Protein AF-A0A4U0GM70-F1 (afdb_monomer_lite)

Radius of gyration: 11.39 Å; chains: 1; bounding box: 24×31×28 Å

Structure (mmCIF, N/CA/C/O backbone):
data_AF-A0A4U0GM70-F1
#
_entry.id   AF-A0A4U0GM70-F1
#
loop_
_atom_site.group_PDB
_atom_site.id
_atom_site.type_symbol
_atom_site.label_atom_id
_atom_site.label_alt_id
_atom_site.label_comp_id
_atom_site.label_asym_id
_atom_site.label_entity_id
_atom_site.label_seq_id
_atom_site.pdbx_PDB_ins_code
_atom_site.Cartn_x
_atom_site.Cartn_y
_atom_site.Cartn_z
_atom_site.occupancy
_atom_site.B_iso_or_equiv
_atom_site.auth_seq_id
_atom_site.auth_comp_id
_atom_site.auth_asym_id
_atom_site.auth_atom_id
_atom_site.pdbx_PDB_model_num
ATOM 1 N N . MET A 1 1 ? 1.339 11.621 -1.168 1.00 90.56 1 MET A N 1
ATOM 2 C CA . MET A 1 1 ? 1.117 10.598 -2.209 1.00 90.56 1 MET A CA 1
ATOM 3 C C . MET A 1 1 ? -0.095 9.773 -1.907 1.00 90.56 1 MET A C 1
ATOM 5 O O . MET A 1 1 ? -0.316 9.487 -0.739 1.00 90.56 1 MET A O 1
ATOM 9 N N . ASN A 1 2 ? -0.816 9.370 -2.954 1.00 94.25 2 ASN A N 1
ATOM 10 C CA . ASN A 1 2 ? -2.002 8.533 -2.843 1.00 94.25 2 ASN A CA 1
ATOM 11 C C . ASN A 1 2 ? -1.914 7.331 -3.791 1.00 94.25 2 ASN A C 1
ATOM 13 O O . ASN A 1 2 ? -1.217 7.356 -4.811 1.00 94.25 2 ASN A O 1
ATOM 17 N N . GLY A 1 3 ? -2.651 6.282 -3.451 1.00 96.12 3 GLY A N 1
ATOM 18 C CA . GLY A 1 3 ? -2.816 5.110 -4.290 1.00 96.12 3 GLY A CA 1
ATOM 19 C C . GLY A 1 3 ? -3.969 4.235 -3.825 1.00 96.12 3 GLY A C 1
ATOM 20 O O . GLY A 1 3 ? -4.585 4.488 -2.789 1.00 96.12 3 GLY A O 1
ATOM 21 N N . ARG A 1 4 ? -4.253 3.191 -4.599 1.00 97.50 4 ARG A N 1
ATOM 22 C CA . ARG A 1 4 ? -5.299 2.212 -4.309 1.00 97.50 4 ARG A CA 1
ATOM 23 C C . ARG A 1 4 ? -4.683 0.844 -4.066 1.00 97.50 4 ARG A C 1
ATOM 25 O O . ARG A 1 4 ? -3.829 0.405 -4.835 1.00 97.50 4 ARG A O 1
ATOM 32 N N . VAL A 1 5 ? -5.124 0.144 -3.028 1.00 97.00 5 VAL A N 1
ATOM 33 C CA . VAL A 1 5 ? -4.699 -1.237 -2.778 1.00 97.00 5 VAL A CA 1
ATOM 34 C C . VAL A 1 5 ? -5.178 -2.111 -3.933 1.00 97.00 5 VAL A C 1
ATOM 36 O O . VAL A 1 5 ? -6.374 -2.299 -4.136 1.00 97.00 5 VAL A O 1
ATOM 39 N N . TYR A 1 6 ? -4.236 -2.631 -4.710 1.00 96.31 6 TYR A N 1
ATOM 40 C CA . TYR A 1 6 ? -4.517 -3.419 -5.904 1.00 96.31 6 TYR A CA 1
ATOM 41 C C . TYR A 1 6 ? -4.569 -4.914 -5.601 1.00 96.31 6 TYR A C 1
ATOM 43 O O . TYR A 1 6 ? -5.390 -5.637 -6.160 1.00 96.31 6 TYR A O 1
ATOM 51 N N . ALA A 1 7 ? -3.678 -5.384 -4.728 1.00 94.94 7 ALA A N 1
ATOM 52 C CA . ALA A 1 7 ? -3.593 -6.789 -4.367 1.00 94.94 7 ALA A CA 1
ATOM 53 C C . ALA A 1 7 ? -3.007 -6.972 -2.968 1.00 94.94 7 ALA A C 1
ATOM 55 O O . ALA A 1 7 ? -2.201 -6.161 -2.508 1.00 94.94 7 ALA A O 1
ATOM 56 N N . ILE A 1 8 ? -3.401 -8.072 -2.326 1.00 94.00 8 ILE A N 1
ATOM 57 C CA . ILE A 1 8 ? -2.980 -8.454 -0.980 1.00 94.00 8 ILE A CA 1
ATOM 58 C C . ILE A 1 8 ? -2.546 -9.920 -1.008 1.00 94.00 8 ILE A C 1
ATOM 60 O O . ILE A 1 8 ? -3.333 -10.799 -1.356 1.00 94.00 8 ILE A O 1
ATOM 64 N N . LEU A 1 9 ? -1.313 -10.185 -0.589 1.00 92.75 9 LEU A N 1
ATOM 65 C CA . LEU A 1 9 ? -0.788 -11.514 -0.303 1.00 92.75 9 LEU A CA 1
ATOM 66 C C . LEU A 1 9 ? -0.739 -11.696 1.220 1.00 92.75 9 LEU A C 1
ATOM 68 O O . LEU A 1 9 ? 0.259 -11.383 1.872 1.00 92.75 9 LEU A O 1
ATOM 72 N N . ARG A 1 10 ? -1.852 -12.171 1.797 1.00 88.94 10 ARG A N 1
ATOM 73 C CA . ARG A 1 10 ? -2.054 -12.223 3.259 1.00 88.94 10 ARG A CA 1
ATOM 74 C C . ARG A 1 10 ? -1.046 -13.117 3.985 1.00 88.94 10 ARG A C 1
ATOM 76 O O . ARG A 1 10 ? -0.634 -12.770 5.082 1.00 88.94 10 ARG A O 1
ATOM 83 N N . GLU A 1 11 ? -0.615 -14.216 3.367 1.00 87.75 11 GLU A N 1
ATOM 84 C CA . GLU A 1 11 ? 0.362 -15.153 3.953 1.00 87.75 11 GLU A CA 1
ATOM 85 C C . GLU A 1 11 ? 1.729 -14.505 4.225 1.00 87.75 11 GLU A C 1
ATOM 87 O O . GLU A 1 11 ? 2.445 -14.924 5.129 1.00 87.75 1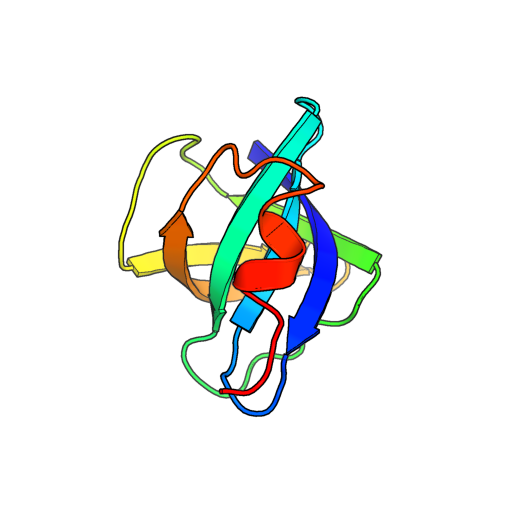1 GLU A O 1
ATOM 92 N N . HIS A 1 12 ? 2.061 -13.451 3.475 1.00 84.56 12 HIS A N 1
ATOM 93 C CA . HIS A 1 12 ? 3.324 -12.719 3.577 1.00 84.56 12 HIS A CA 1
ATOM 94 C C . HIS A 1 12 ? 3.137 -11.278 4.066 1.00 84.56 12 HIS A C 1
ATOM 96 O O . HIS A 1 12 ? 4.069 -10.481 3.982 1.00 84.56 12 HIS A O 1
ATOM 102 N N . SER A 1 13 ? 1.931 -10.922 4.528 1.00 92.62 13 SER A N 1
ATOM 103 C CA . SER A 1 13 ? 1.570 -9.554 4.918 1.00 92.62 13 SER A CA 1
ATOM 104 C C . SER A 1 13 ? 1.911 -8.505 3.852 1.00 92.62 13 SER A C 1
ATOM 106 O O . SER A 1 13 ? 2.184 -7.360 4.185 1.00 92.62 13 SER A O 1
ATOM 108 N N . LEU A 1 14 ? 1.918 -8.863 2.568 1.00 94.44 14 LEU A N 1
ATOM 109 C CA . LEU A 1 14 ? 2.447 -8.011 1.504 1.00 94.44 14 LEU A CA 1
ATOM 110 C C . LEU A 1 14 ? 1.307 -7.440 0.663 1.00 94.44 14 LEU A C 1
ATOM 112 O O . LEU A 1 14 ? 0.399 -8.169 0.265 1.00 94.44 14 LEU A O 1
ATOM 116 N N . ILE A 1 15 ? 1.343 -6.140 0.384 1.00 95.69 15 ILE A N 1
ATOM 117 C CA . ILE A 1 15 ? 0.340 -5.467 -0.442 1.00 95.69 15 ILE A CA 1
ATOM 118 C C . ILE A 1 15 ? 1.005 -4.693 -1.576 1.00 95.69 15 ILE A C 1
ATOM 120 O O . ILE A 1 15 ? 2.083 -4.113 -1.424 1.00 95.69 15 ILE A O 1
ATOM 124 N N . ALA A 1 16 ? 0.330 -4.679 -2.720 1.00 96.81 16 ALA A N 1
ATOM 125 C CA . ALA A 1 16 ? 0.674 -3.831 -3.848 1.00 96.81 16 ALA A CA 1
ATOM 126 C C . ALA A 1 16 ? -0.322 -2.674 -3.916 1.00 96.81 16 ALA A C 1
ATOM 128 O O . ALA A 1 16 ? -1.531 -2.895 -3.999 1.00 96.81 16 ALA A O 1
ATOM 129 N N . ILE A 1 17 ? 0.191 -1.449 -3.899 1.00 96.81 17 ILE A N 1
ATOM 130 C CA . ILE A 1 17 ? -0.594 -0.218 -3.986 1.00 96.81 17 ILE A CA 1
ATOM 131 C C . ILE A 1 17 ? -0.352 0.382 -5.367 1.00 96.81 17 ILE A C 1
ATOM 133 O O . ILE A 1 17 ? 0.776 0.758 -5.676 1.00 96.81 17 ILE A O 1
ATOM 137 N N . GLU A 1 18 ? -1.388 0.462 -6.198 1.00 96.62 18 GLU A N 1
ATOM 138 C CA . GLU A 1 18 ? -1.337 1.163 -7.482 1.00 96.62 18 GLU A CA 1
ATOM 139 C C . GLU A 1 18 ? -1.321 2.674 -7.240 1.00 96.62 18 GLU A C 1
ATOM 141 O O . GLU A 1 18 ? -2.203 3.209 -6.567 1.00 96.62 18 GLU A O 1
ATOM 146 N N . THR A 1 19 ? -0.313 3.363 -7.768 1.00 94.19 19 THR A N 1
ATOM 147 C CA . THR A 1 19 ? -0.149 4.813 -7.628 1.00 94.19 19 THR A CA 1
ATOM 148 C C . THR A 1 19 ? -0.779 5.549 -8.810 1.00 94.19 19 THR A C 1
ATOM 150 O O . THR A 1 19 ? -0.860 5.023 -9.922 1.00 94.19 19 THR A O 1
ATOM 153 N N . GLU A 1 20 ? -1.184 6.803 -8.598 1.00 88.06 20 GLU A N 1
ATOM 154 C CA . GLU A 1 20 ? -1.748 7.650 -9.665 1.00 88.06 20 GLU A CA 1
ATOM 155 C C . GLU A 1 20 ? -0.753 7.924 -10.811 1.00 88.06 20 GLU A C 1
ATOM 157 O O . GLU A 1 20 ? -1.158 8.169 -11.943 1.00 88.06 20 GLU A O 1
ATOM 162 N N . LEU A 1 21 ? 0.554 7.821 -10.544 1.00 81.25 21 LEU A N 1
ATOM 163 C CA . LEU A 1 21 ? 1.640 8.087 -11.497 1.00 81.25 21 LEU A CA 1
ATOM 164 C C . LEU A 1 21 ? 2.011 6.877 -12.376 1.00 81.25 21 LEU A C 1
ATOM 166 O O . LEU A 1 21 ? 3.112 6.822 -12.916 1.00 81.25 21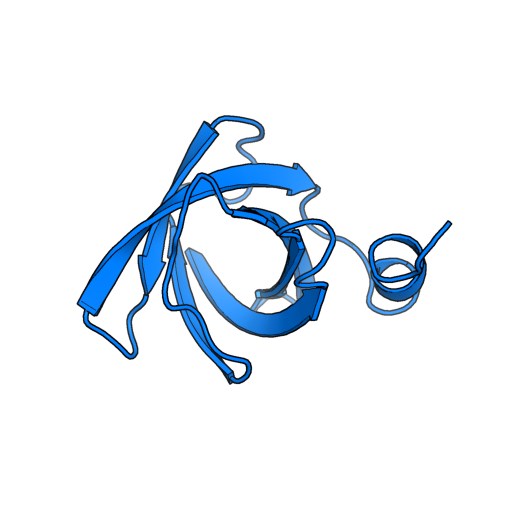 LEU A O 1
ATOM 170 N N . HIS A 1 22 ? 1.107 5.906 -12.529 1.00 76.50 22 HIS A N 1
ATOM 171 C CA . HIS A 1 22 ? 1.318 4.681 -13.308 1.00 76.50 22 HIS A CA 1
ATOM 172 C C . HIS A 1 22 ? 2.488 3.819 -12.798 1.00 76.50 22 HIS A C 1
ATOM 174 O O . HIS A 1 22 ? 3.502 3.623 -13.466 1.00 76.50 22 HIS A O 1
ATOM 180 N N . GLY A 1 23 ? 2.315 3.233 -11.615 1.00 92.19 23 GLY A N 1
ATOM 181 C CA . GLY A 1 23 ? 3.234 2.253 -11.044 1.00 92.19 23 GLY A CA 1
ATOM 182 C C . GLY A 1 23 ? 2.674 1.645 -9.766 1.00 92.19 23 GLY A C 1
ATOM 183 O O . GLY A 1 23 ? 1.526 1.891 -9.402 1.00 92.19 23 GLY A O 1
ATOM 184 N N . PHE A 1 24 ? 3.488 0.844 -9.084 1.00 95.44 24 PHE A N 1
ATOM 185 C CA . PHE A 1 24 ? 3.108 0.240 -7.815 1.00 95.44 24 PHE A CA 1
ATOM 186 C C . PHE A 1 24 ? 4.144 0.502 -6.732 1.00 95.44 24 PHE A C 1
ATOM 188 O O . PHE A 1 24 ? 5.352 0.446 -6.974 1.00 95.44 24 PHE A O 1
ATOM 195 N N . THR A 1 25 ? 3.649 0.733 -5.523 1.00 95.94 25 THR A N 1
ATOM 196 C CA . THR A 1 25 ? 4.439 0.657 -4.299 1.00 95.94 25 THR A CA 1
ATOM 197 C C . THR A 1 25 ? 4.163 -0.686 -3.637 1.00 95.94 25 THR A C 1
ATOM 199 O O . THR A 1 25 ? 3.006 -1.070 -3.454 1.00 95.94 25 THR A O 1
ATOM 202 N N . ILE A 1 26 ? 5.226 -1.408 -3.293 1.00 95.81 26 ILE A N 1
ATOM 203 C CA . ILE A 1 26 ? 5.150 -2.689 -2.594 1.00 95.81 26 ILE A CA 1
ATOM 204 C C . ILE A 1 26 ? 5.509 -2.467 -1.135 1.00 95.81 26 ILE A C 1
ATOM 206 O O . ILE A 1 26 ? 6.608 -1.990 -0.829 1.00 95.81 26 ILE A O 1
ATOM 210 N N . VAL A 1 27 ? 4.600 -2.840 -0.238 1.00 96.12 27 VAL A N 1
ATOM 211 C CA . VAL A 1 27 ? 4.814 -2.707 1.202 1.00 96.12 27 VAL A CA 1
ATOM 212 C C . VAL A 1 27 ? 4.407 -3.974 1.937 1.00 96.12 27 VAL A C 1
ATOM 214 O O . VAL A 1 27 ? 3.534 -4.717 1.498 1.00 96.12 27 VAL A O 1
ATOM 217 N N . GLU A 1 28 ? 5.043 -4.203 3.073 1.00 95.56 28 GLU A N 1
ATOM 218 C CA . GLU A 1 28 ? 4.664 -5.233 4.033 1.00 95.56 28 GLU A CA 1
ATOM 219 C C . GLU A 1 28 ? 3.953 -4.578 5.222 1.00 95.56 28 GLU A C 1
ATOM 221 O O . GLU A 1 28 ? 4.426 -3.576 5.756 1.00 95.56 28 GLU A O 1
ATOM 226 N N . LEU A 1 29 ? 2.808 -5.118 5.623 1.00 95.06 29 LEU A N 1
ATOM 227 C CA . LEU A 1 29 ? 2.028 -4.675 6.770 1.00 95.06 29 LEU A CA 1
ATOM 228 C C . LEU A 1 29 ? 2.727 -5.089 8.065 1.00 95.06 29 LEU A C 1
ATOM 230 O O . LEU A 1 29 ? 3.075 -6.255 8.256 1.00 95.06 29 LEU A O 1
ATOM 234 N N . LEU A 1 30 ? 2.890 -4.135 8.980 1.00 93.69 30 LEU A N 1
ATOM 235 C CA . LEU A 1 30 ? 3.453 -4.394 10.298 1.00 93.69 30 LEU A CA 1
ATOM 236 C C . LEU A 1 30 ? 2.315 -4.565 11.312 1.00 93.69 30 LEU A C 1
ATOM 238 O O . LEU A 1 30 ? 1.682 -3.600 11.736 1.00 93.69 30 LEU A O 1
ATOM 242 N N . GLY A 1 31 ? 2.067 -5.815 11.709 1.00 86.75 31 GLY A N 1
ATOM 243 C CA . GLY A 1 31 ? 1.018 -6.181 12.664 1.00 86.75 31 GLY A CA 1
ATOM 244 C C . GLY A 1 31 ? -0.335 -6.495 12.018 1.00 86.75 31 GLY A C 1
ATOM 245 O O . GLY A 1 31 ? -0.454 -6.641 10.804 1.00 86.75 31 GLY A O 1
ATOM 246 N N . ALA A 1 32 ? -1.367 -6.643 12.852 1.00 80.19 32 ALA A N 1
ATOM 247 C CA . ALA A 1 32 ? -2.728 -6.900 12.391 1.00 80.19 32 ALA A CA 1
ATOM 248 C C . ALA A 1 32 ? -3.368 -5.587 11.920 1.00 80.19 32 ALA A C 1
ATOM 250 O O . ALA A 1 32 ? -3.817 -4.780 12.737 1.00 80.19 32 ALA A O 1
ATOM 251 N N . VAL A 1 33 ? -3.385 -5.372 10.605 1.00 84.12 33 VAL A N 1
ATOM 252 C CA . VAL A 1 33 ? -3.969 -4.182 9.982 1.00 84.12 33 VAL A CA 1
ATOM 253 C C . VAL A 1 33 ? -5.166 -4.579 9.127 1.00 84.12 33 VAL A C 1
ATOM 255 O O . VAL A 1 33 ? -5.101 -5.527 8.348 1.00 84.12 33 VAL A O 1
ATOM 258 N N . ASP A 1 34 ? -6.250 -3.827 9.280 1.00 86.69 34 ASP A N 1
ATOM 259 C CA . ASP A 1 34 ? -7.474 -3.959 8.495 1.00 86.69 34 ASP A CA 1
ATOM 260 C C . ASP A 1 34 ? -7.336 -3.116 7.214 1.00 86.69 34 ASP A C 1
ATOM 262 O O . ASP A 1 34 ? -7.562 -1.902 7.218 1.00 86.69 34 ASP A O 1
ATOM 266 N N . VAL A 1 35 ? -6.825 -3.750 6.156 1.00 94.06 35 VAL A N 1
ATOM 267 C CA . VAL A 1 35 ? -6.669 -3.184 4.808 1.00 94.06 35 VAL A CA 1
ATOM 268 C C . VAL A 1 35 ? -7.309 -4.144 3.823 1.00 94.06 35 VAL A C 1
ATOM 270 O O . VAL A 1 35 ? -6.990 -5.335 3.822 1.00 94.06 35 VAL A O 1
ATOM 273 N N . GLU A 1 36 ? -8.163 -3.616 2.955 1.00 96.00 36 GLU A N 1
ATOM 274 C CA . GLU A 1 36 ? -8.861 -4.395 1.940 1.00 96.00 36 GLU A CA 1
ATOM 275 C C . GLU A 1 36 ? -8.468 -3.969 0.521 1.00 96.00 36 GLU A C 1
ATOM 277 O O . GLU A 1 36 ? -7.965 -2.869 0.274 1.00 96.00 36 GLU A O 1
ATOM 282 N N . MET A 1 37 ? -8.669 -4.870 -0.446 1.00 96.69 37 MET A N 1
ATOM 283 C CA . MET A 1 37 ? -8.465 -4.522 -1.853 1.00 96.69 37 MET A CA 1
ATOM 284 C C . MET A 1 37 ? -9.435 -3.412 -2.259 1.00 96.69 37 MET A C 1
ATOM 286 O O . MET A 1 37 ? -10.629 -3.480 -1.979 1.00 96.69 37 MET A O 1
ATOM 290 N N . GL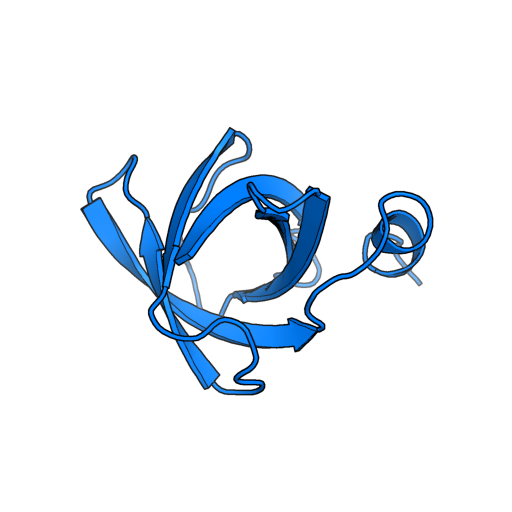Y A 1 38 ? -8.925 -2.416 -2.976 1.00 97.31 38 GLY A N 1
ATOM 291 C CA . GLY A 1 38 ? -9.686 -1.251 -3.404 1.00 97.31 38 GLY A CA 1
ATOM 292 C C . GLY A 1 38 ? -9.635 -0.067 -2.440 1.00 97.31 38 GLY A C 1
ATOM 293 O O . GLY A 1 38 ? -10.039 1.018 -2.865 1.00 97.31 38 GLY A O 1
ATOM 294 N N . ASP A 1 39 ? -9.110 -0.234 -1.221 1.00 97.75 39 ASP A N 1
ATOM 295 C CA . ASP A 1 39 ? -8.925 0.868 -0.272 1.00 97.75 39 ASP A CA 1
ATOM 296 C C . ASP A 1 39 ? -8.003 1.947 -0.840 1.00 97.75 39 ASP A C 1
ATOM 298 O O . ASP A 1 39 ? -7.004 1.658 -1.508 1.00 97.75 39 ASP A O 1
ATOM 302 N N . GLU A 1 40 ? -8.327 3.202 -0.542 1.00 97.69 40 GLU A N 1
ATOM 303 C CA . GLU A 1 40 ? -7.480 4.346 -0.861 1.00 97.69 40 GLU A CA 1
ATOM 304 C C . GLU A 1 40 ? -6.528 4.615 0.298 1.00 97.69 40 GLU A C 1
ATOM 306 O O . GLU A 1 40 ? -6.929 4.677 1.460 1.00 97.69 40 GLU A O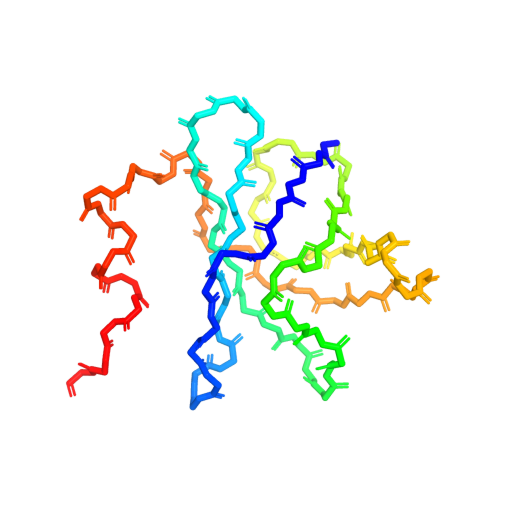 1
ATOM 311 N N . VAL A 1 41 ? -5.249 4.777 -0.016 1.00 96.69 41 VAL A N 1
ATOM 312 C CA . VAL A 1 41 ? -4.186 4.961 0.970 1.00 96.69 41 VAL A CA 1
ATOM 313 C C . VAL A 1 41 ? -3.323 6.157 0.605 1.00 96.69 41 VAL A C 1
ATOM 315 O O . VAL A 1 41 ? -3.054 6.398 -0.572 1.00 96.69 41 VAL A O 1
ATOM 318 N N . SER A 1 42 ? -2.868 6.892 1.617 1.00 96.50 42 SER A N 1
ATOM 319 C CA . SER A 1 42 ? -1.964 8.028 1.465 1.00 96.50 42 SER A CA 1
ATOM 320 C C . SER A 1 42 ? -0.734 7.921 2.358 1.00 96.50 42 SER A C 1
ATOM 322 O O . SER A 1 42 ? -0.792 7.367 3.457 1.00 96.50 42 SER A O 1
ATOM 324 N N . TRP A 1 43 ? 0.372 8.497 1.899 1.00 95.50 43 TRP A N 1
ATOM 325 C CA . TRP A 1 43 ? 1.648 8.566 2.613 1.00 95.50 43 TRP A CA 1
ATOM 326 C C . TRP A 1 43 ? 2.468 9.775 2.142 1.00 95.50 43 TRP A C 1
ATOM 328 O O . TRP A 1 43 ? 2.179 10.353 1.091 1.00 95.50 43 TRP A O 1
ATOM 338 N N . ASP A 1 44 ? 3.480 10.175 2.909 1.00 89.88 44 ASP A N 1
ATOM 339 C CA . ASP A 1 44 ? 4.112 11.490 2.734 1.00 89.88 44 ASP A CA 1
ATOM 340 C C . ASP A 1 44 ? 5.210 11.530 1.653 1.00 89.88 44 ASP A C 1
ATOM 342 O O . ASP A 1 44 ? 5.273 12.503 0.903 1.00 89.88 44 ASP A O 1
ATOM 346 N N . SER A 1 45 ? 6.037 10.483 1.516 1.00 86.62 45 SER A N 1
ATOM 347 C CA . SER A 1 45 ? 7.185 10.458 0.583 1.00 86.62 45 SER A CA 1
ATOM 348 C C . SER A 1 45 ? 7.018 9.481 -0.587 1.00 86.62 45 SER A C 1
ATOM 350 O O . SER A 1 45 ? 6.605 8.338 -0.417 1.00 86.62 45 SER A O 1
ATOM 352 N N . GLU A 1 46 ? 7.397 9.907 -1.793 1.00 80.75 46 GLU A N 1
ATOM 353 C CA . GLU A 1 46 ? 7.376 9.084 -3.014 1.00 80.75 46 GLU A CA 1
ATOM 354 C C . GLU A 1 46 ? 8.481 8.028 -3.092 1.00 80.75 46 GLU A C 1
ATOM 356 O O . GLU A 1 46 ? 8.346 7.071 -3.855 1.00 80.75 46 GLU A O 1
ATOM 361 N N . LEU A 1 47 ? 9.581 8.227 -2.362 1.00 86.19 47 LEU A N 1
ATOM 362 C CA . LEU A 1 47 ? 10.829 7.489 -2.573 1.00 86.19 47 LEU A CA 1
ATOM 363 C C . LEU A 1 47 ? 11.374 6.829 -1.303 1.00 86.19 47 LEU A C 1
ATOM 365 O O . LEU A 1 47 ? 12.338 6.064 -1.388 1.00 86.19 47 LEU A O 1
ATOM 369 N N . ASP A 1 48 ? 10.797 7.123 -0.138 1.00 92.19 48 ASP A N 1
ATOM 370 C CA . ASP A 1 48 ? 11.330 6.618 1.122 1.00 92.19 48 ASP A CA 1
ATOM 371 C C . ASP A 1 48 ? 11.062 5.121 1.288 1.00 92.19 48 ASP A C 1
ATOM 373 O O . ASP A 1 48 ? 9.924 4.660 1.391 1.00 92.19 48 ASP A O 1
ATOM 377 N N . LEU A 1 49 ? 12.148 4.369 1.432 1.00 94.25 49 LEU A N 1
ATOM 378 C CA . LEU A 1 49 ? 12.112 2.955 1.781 1.00 94.25 49 LEU A CA 1
ATOM 379 C C . LEU A 1 49 ? 12.127 2.753 3.302 1.00 94.25 49 LEU A C 1
ATOM 381 O O . LEU A 1 49 ? 12.504 3.639 4.070 1.00 94.25 49 LEU A O 1
ATOM 385 N N . GLY A 1 50 ? 11.788 1.540 3.738 1.00 95.69 50 GLY A N 1
ATOM 386 C CA . GLY A 1 50 ? 11.850 1.163 5.147 1.00 95.69 50 GLY A CA 1
ATOM 387 C C . GLY A 1 50 ? 10.539 1.394 5.898 1.00 95.69 50 GLY A C 1
ATOM 388 O O . GLY A 1 50 ? 9.457 1.369 5.314 1.00 95.69 50 GLY A O 1
ATOM 389 N N . ARG A 1 51 ? 10.623 1.557 7.223 1.00 96.44 51 ARG A N 1
ATOM 390 C CA . ARG A 1 51 ? 9.439 1.710 8.078 1.00 96.44 51 ARG A CA 1
ATOM 391 C C . ARG A 1 51 ? 8.776 3.061 7.831 1.00 96.44 51 ARG A C 1
ATOM 393 O O . ARG A 1 51 ? 9.424 4.089 7.987 1.00 96.44 51 ARG A O 1
ATOM 400 N N . GLN A 1 52 ? 7.488 3.039 7.513 1.00 96.25 52 GLN A N 1
ATOM 401 C CA . GLN A 1 52 ? 6.685 4.231 7.251 1.00 96.25 52 GLN A CA 1
ATOM 402 C C . GLN A 1 52 ? 5.292 4.112 7.866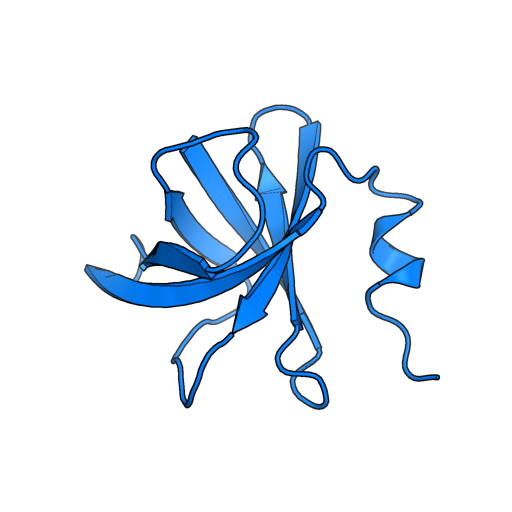 1.00 96.25 52 GLN A C 1
ATOM 404 O O . GLN A 1 52 ? 4.815 3.009 8.140 1.00 96.25 52 GLN A O 1
ATOM 409 N N . VAL A 1 53 ? 4.633 5.255 8.065 1.00 95.62 53 VAL A N 1
ATOM 410 C CA . VAL A 1 53 ? 3.234 5.326 8.506 1.00 95.62 53 VAL A CA 1
ATOM 411 C C . VAL A 1 53 ? 2.372 5.737 7.326 1.00 95.62 53 VAL A C 1
ATOM 413 O O . VAL A 1 53 ? 2.572 6.794 6.734 1.00 95.62 53 VAL A O 1
ATOM 416 N N . TYR A 1 54 ? 1.424 4.881 6.969 1.00 96.31 54 TYR A N 1
ATOM 417 C CA . TYR A 1 54 ? 0.456 5.132 5.910 1.00 96.31 54 TYR A CA 1
ATOM 418 C C . TYR A 1 54 ? -0.906 5.416 6.547 1.00 96.31 54 TYR A C 1
ATOM 420 O O . TYR A 1 54 ? -1.192 5.014 7.680 1.00 96.31 54 TYR A O 1
ATOM 428 N N . ARG A 1 55 ? -1.772 6.117 5.817 1.00 97.31 55 ARG A N 1
ATOM 429 C CA . ARG A 1 55 ? -3.154 6.388 6.212 1.00 97.31 55 ARG A CA 1
ATOM 430 C C . ARG A 1 55 ? -4.099 5.735 5.217 1.00 97.31 55 ARG A C 1
ATOM 432 O O . ARG A 1 55 ? -4.040 6.029 4.033 1.00 97.31 55 ARG A O 1
ATOM 439 N N . ASN A 1 56 ? -4.991 4.883 5.705 1.00 97.19 56 ASN A N 1
ATOM 440 C CA . ASN A 1 56 ? -6.123 4.381 4.941 1.00 97.19 56 ASN A CA 1
ATOM 441 C C . ASN A 1 56 ? -7.207 5.468 4.945 1.00 97.19 56 ASN A C 1
ATOM 443 O O . ASN A 1 56 ? -7.752 5.818 5.992 1.00 97.19 56 ASN A O 1
ATOM 447 N N . LEU A 1 57 ? -7.477 6.048 3.781 1.00 97.12 57 LEU A N 1
ATOM 448 C CA . LEU A 1 57 ? -8.470 7.100 3.588 1.00 97.12 57 LEU A CA 1
ATOM 449 C C . LEU A 1 57 ? -9.898 6.539 3.603 1.00 97.12 57 LEU A C 1
ATOM 451 O O . LEU A 1 57 ? -10.813 7.230 4.049 1.00 97.12 57 LEU A O 1
ATOM 455 N N . SER A 1 58 ? -10.089 5.281 3.206 1.00 96.50 58 SER A N 1
ATOM 456 C CA . SER A 1 58 ? -11.388 4.603 3.237 1.00 96.50 58 SER A CA 1
ATOM 457 C C . SER A 1 58 ? -11.869 4.346 4.671 1.00 96.50 58 SER A C 1
ATOM 459 O O . SER A 1 58 ? -13.051 4.513 4.965 1.00 96.50 58 SER A O 1
ATOM 461 N N . THR A 1 59 ? -10.956 4.014 5.591 1.00 96.25 59 THR A N 1
ATOM 462 C CA . THR A 1 59 ? -11.280 3.732 7.007 1.00 96.25 59 THR A CA 1
ATOM 463 C C . THR A 1 59 ? -10.861 4.835 7.983 1.00 96.25 59 THR A C 1
ATOM 465 O O . THR A 1 59 ? -11.188 4.766 9.168 1.00 96.25 59 THR A O 1
ATOM 468 N N . GLN A 1 60 ? -10.140 5.857 7.510 1.00 95.62 60 GLN A N 1
ATOM 469 C CA . GLN A 1 60 ? -9.556 6.955 8.299 1.00 95.62 60 GLN A CA 1
ATOM 470 C C . GLN A 1 60 ? -8.531 6.517 9.365 1.00 95.62 60 GLN A C 1
ATOM 472 O O . GLN A 1 60 ? -8.171 7.309 10.243 1.00 95.62 60 GLN A O 1
ATOM 477 N N . ARG A 1 61 ? -8.029 5.278 9.290 1.00 95.69 61 ARG A N 1
ATOM 478 C CA . ARG A 1 61 ? -7.036 4.721 10.220 1.00 95.69 61 ARG A CA 1
ATOM 479 C C . ARG A 1 61 ? -5.620 4.847 9.672 1.00 95.69 61 ARG A C 1
ATOM 481 O O . ARG A 1 61 ? -5.401 4.800 8.465 1.00 95.69 61 ARG A O 1
ATOM 488 N N . THR A 1 62 ? -4.644 4.971 10.564 1.00 95.75 62 THR A N 1
ATOM 489 C CA . THR A 1 62 ? -3.220 4.897 10.215 1.00 95.75 62 THR A CA 1
ATOM 490 C C . THR A 1 62 ? -2.657 3.528 10.544 1.00 95.75 62 THR A C 1
ATOM 492 O O . THR A 1 62 ? -3.114 2.876 11.483 1.00 95.75 62 THR A O 1
ATOM 495 N N . PHE A 1 63 ? -1.646 3.112 9.795 1.00 95.69 63 PHE A N 1
ATOM 496 C CA . PHE A 1 63 ? -0.984 1.833 9.980 1.00 95.69 63 PHE A CA 1
ATOM 497 C C . PHE A 1 63 ? 0.482 1.914 9.578 1.00 95.69 63 PHE A C 1
ATOM 499 O O . PHE A 1 63 ? 0.877 2.756 8.772 1.00 95.69 63 PHE A O 1
ATOM 506 N N . GLU A 1 64 ? 1.293 1.047 10.171 1.00 95.94 64 GLU A N 1
ATOM 507 C CA . GLU A 1 64 ? 2.714 0.978 9.868 1.00 95.94 64 GLU A CA 1
ATOM 508 C C . GLU A 1 64 ? 2.984 -0.062 8.791 1.00 95.94 64 GLU A C 1
ATOM 510 O O . GLU A 1 64 ? 2.382 -1.140 8.759 1.00 95.94 64 GLU A O 1
ATOM 515 N N . VAL A 1 65 ? 3.930 0.265 7.922 1.00 96.50 65 VAL A N 1
ATOM 516 C CA . VAL A 1 65 ? 4.374 -0.611 6.847 1.00 96.50 65 VAL A CA 1
ATOM 517 C C . VAL A 1 65 ? 5.892 -0.627 6.756 1.00 96.50 65 VAL A C 1
ATOM 519 O O . VAL A 1 65 ? 6.564 0.312 7.180 1.00 96.50 65 VAL A O 1
ATOM 522 N N . MET A 1 66 ? 6.435 -1.684 6.163 1.00 96.62 66 MET A N 1
ATOM 523 C CA . MET A 1 66 ? 7.802 -1.738 5.662 1.00 96.62 66 MET A CA 1
ATOM 524 C C . MET A 1 66 ? 7.767 -1.596 4.140 1.00 96.62 66 MET A C 1
ATOM 526 O O . MET A 1 66 ? 7.370 -2.517 3.425 1.00 96.62 66 MET A O 1
ATOM 530 N N . VAL A 1 67 ? 8.176 -0.439 3.634 1.00 96.56 67 VAL A N 1
ATOM 531 C CA . VAL A 1 67 ? 8.231 -0.152 2.201 1.00 96.56 67 VAL A CA 1
ATOM 532 C C . VAL A 1 67 ? 9.402 -0.901 1.575 1.00 96.56 67 VAL A C 1
ATOM 534 O O . VAL A 1 67 ? 10.556 -0.733 1.980 1.00 96.56 67 VAL A O 1
ATOM 537 N N . ARG A 1 68 ? 9.097 -1.748 0.588 1.00 95.19 68 ARG A N 1
ATOM 538 C CA . ARG A 1 68 ? 10.071 -2.611 -0.094 1.00 95.19 68 ARG A CA 1
ATOM 539 C C . ARG A 1 68 ? 10.523 -2.034 -1.428 1.00 95.19 68 ARG A C 1
ATOM 541 O O . ARG A 1 68 ? 11.682 -2.203 -1.795 1.00 95.19 68 ARG A O 1
ATOM 548 N N . SER A 1 69 ? 9.615 -1.399 -2.168 1.00 94.25 69 SER A N 1
ATOM 549 C CA . SER A 1 69 ? 9.916 -0.846 -3.488 1.00 94.25 69 SER A CA 1
ATOM 550 C C . SER A 1 69 ? 8.860 0.162 -3.940 1.00 94.25 69 SER A C 1
ATOM 552 O O . SER A 1 69 ? 7.688 0.034 -3.583 1.00 94.25 69 SER A O 1
ATOM 554 N N . HIS A 1 70 ? 9.276 1.114 -4.771 1.00 93.56 70 HIS A N 1
ATOM 555 C CA . HIS A 1 70 ? 8.423 2.082 -5.457 1.00 93.56 70 HIS A CA 1
ATOM 556 C C . HIS A 1 70 ? 8.545 1.920 -6.970 1.00 93.56 70 HIS A C 1
ATOM 558 O O . HIS A 1 70 ? 9.501 1.321 -7.462 1.00 93.56 70 HIS A O 1
ATOM 564 N N . MET A 1 71 ? 7.599 2.511 -7.707 1.00 91.81 71 MET A N 1
ATOM 565 C CA . MET A 1 71 ? 7.617 2.571 -9.175 1.00 91.81 71 MET A CA 1
ATOM 566 C C . MET A 1 71 ? 7.724 1.186 -9.840 1.00 91.81 71 MET A C 1
ATOM 568 O O . MET A 1 71 ? 8.234 1.046 -10.952 1.00 91.81 71 MET A O 1
ATOM 572 N N . VAL A 1 72 ? 7.226 0.141 -9.173 1.00 93.69 72 VAL A N 1
ATOM 573 C CA . VAL A 1 72 ? 7.227 -1.217 -9.716 1.00 93.69 72 VAL A CA 1
ATOM 574 C C . VAL A 1 72 ? 6.249 -1.271 -10.882 1.00 93.69 72 VAL A C 1
ATOM 576 O O . VAL A 1 72 ? 5.107 -0.828 -10.774 1.00 93.69 72 VAL A O 1
ATOM 579 N N . SER A 1 73 ? 6.684 -1.807 -12.020 1.00 92.75 73 SER A N 1
ATOM 580 C CA . SER A 1 73 ? 5.821 -1.927 -13.194 1.00 92.75 73 SER A CA 1
ATOM 581 C C . SER A 1 73 ? 4.748 -3.001 -12.991 1.00 92.75 73 SER A C 1
ATOM 583 O O . SER A 1 73 ? 4.957 -3.997 -12.297 1.00 92.75 73 SER A O 1
ATOM 585 N N . ARG A 1 74 ? 3.608 -2.861 -13.677 1.00 88.12 74 ARG A N 1
ATOM 586 C CA . ARG A 1 74 ? 2.508 -3.843 -13.632 1.00 88.12 74 ARG A CA 1
ATOM 587 C C . ARG A 1 74 ? 2.960 -5.276 -13.954 1.00 88.12 74 ARG A C 1
ATOM 589 O O . ARG A 1 74 ? 2.457 -6.225 -13.359 1.00 88.12 74 ARG A O 1
ATOM 596 N N . GLY A 1 75 ? 3.913 -5.439 -14.876 1.00 86.50 75 GLY A N 1
ATOM 597 C CA . GLY A 1 75 ? 4.488 -6.745 -15.219 1.00 86.50 75 GLY A CA 1
ATOM 598 C C . GLY A 1 75 ? 5.355 -7.341 -14.105 1.00 86.50 75 GLY A C 1
ATOM 599 O O . GLY A 1 75 ? 5.320 -8.551 -13.893 1.00 86.50 75 GLY A O 1
ATOM 600 N N . ALA A 1 76 ? 6.080 -6.497 -13.365 1.00 88.44 76 ALA A N 1
ATOM 601 C CA . ALA A 1 76 ? 6.954 -6.908 -12.268 1.00 88.44 76 ALA A CA 1
ATOM 602 C C . ALA A 1 76 ? 6.195 -7.159 -10.955 1.00 88.44 76 ALA A C 1
ATOM 604 O O . ALA A 1 76 ? 6.602 -8.017 -10.180 1.00 88.44 76 ALA A O 1
ATOM 605 N N . VAL A 1 77 ? 5.052 -6.498 -10.721 1.00 87.38 77 VAL A N 1
ATOM 606 C CA . VAL A 1 77 ? 4.221 -6.702 -9.515 1.00 87.38 77 VAL A CA 1
ATOM 607 C C . VAL A 1 77 ? 3.884 -8.169 -9.271 1.00 87.38 77 VAL A C 1
ATOM 609 O O . VAL A 1 77 ? 3.904 -8.621 -8.129 1.00 87.38 77 VAL A O 1
ATOM 612 N N . ARG A 1 78 ? 3.614 -8.942 -10.331 1.00 84.44 78 ARG A N 1
ATOM 613 C CA . ARG A 1 78 ? 3.289 -10.370 -10.189 1.00 84.44 78 ARG A CA 1
ATOM 614 C C . ARG A 1 78 ? 4.414 -11.162 -9.523 1.00 84.44 78 ARG A C 1
ATOM 616 O O . ARG A 1 78 ? 4.106 -12.110 -8.821 1.00 84.44 7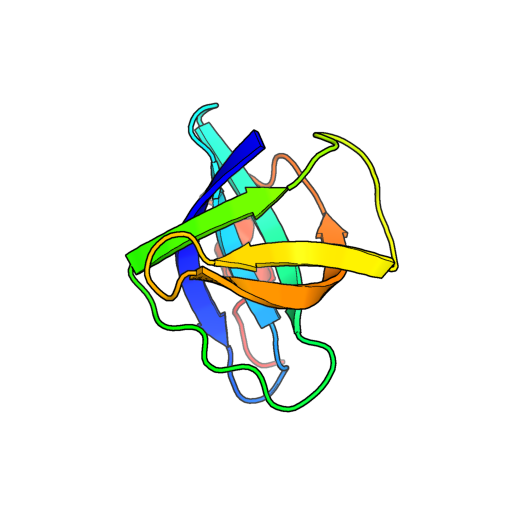8 ARG A O 1
ATOM 623 N N . GLN A 1 79 ? 5.674 -10.765 -9.700 1.00 85.19 79 GLN A N 1
ATOM 624 C CA . GLN A 1 79 ? 6.821 -11.435 -9.077 1.00 85.19 79 GLN A CA 1
ATOM 625 C C . GLN A 1 79 ? 6.864 -11.212 -7.559 1.00 85.19 79 GLN A C 1
ATOM 627 O O . GLN A 1 79 ? 7.353 -12.068 -6.835 1.00 85.19 79 GLN A O 1
ATOM 632 N N . TYR A 1 80 ? 6.318 -10.094 -7.071 1.00 83.19 80 TYR A N 1
ATOM 633 C CA . TYR A 1 80 ? 6.213 -9.802 -5.636 1.00 83.19 80 TYR A CA 1
ATOM 634 C C . TYR A 1 80 ? 5.019 -10.492 -4.968 1.00 83.19 80 TYR A C 1
ATOM 636 O O . TYR A 1 80 ? 5.003 -10.646 -3.753 1.00 83.19 80 TYR A O 1
ATOM 644 N N . LEU A 1 81 ? 4.010 -10.877 -5.751 1.00 81.69 81 LEU A N 1
ATOM 645 C CA . LEU A 1 81 ? 2.748 -11.442 -5.264 1.00 81.69 81 LEU A CA 1
ATOM 646 C C . LEU A 1 81 ? 2.624 -12.950 -5.528 1.00 81.69 81 LEU A C 1
ATOM 648 O O . LEU A 1 81 ? 1.519 -13.490 -5.500 1.00 81.69 81 LEU A O 1
ATOM 652 N N . GLN A 1 82 ? 3.733 -13.624 -5.829 1.00 76.69 82 GLN A N 1
ATOM 653 C CA . GLN A 1 82 ? 3.771 -15.072 -5.992 1.00 76.69 82 GLN A CA 1
ATOM 654 C C . GLN A 1 82 ? 4.210 -15.737 -4.681 1.00 76.69 82 GLN A C 1
ATOM 656 O O . GLN A 1 82 ? 5.180 -15.277 -4.076 1.00 76.69 82 GLN A O 1
ATOM 661 N N . PRO A 1 83 ? 3.533 -16.817 -4.250 1.00 58.22 83 PRO A N 1
ATOM 662 C CA . PRO A 1 83 ? 4.120 -17.732 -3.283 1.00 58.22 83 PRO A CA 1
ATOM 663 C C . PRO A 1 83 ? 5.409 -18.316 -3.880 1.00 58.22 83 PRO A C 1
ATOM 665 O O . PRO A 1 83 ? 5.457 -18.579 -5.086 1.00 58.22 83 PRO A O 1
ATOM 668 N N . LEU A 1 84 ? 6.439 -18.476 -3.044 1.00 56.22 84 LEU A N 1
ATOM 669 C CA . LEU A 1 84 ? 7.682 -19.170 -3.408 1.00 56.22 84 LEU A CA 1
ATOM 670 C C . LEU A 1 84 ? 7.426 -20.635 -3.788 1.00 56.22 84 LEU A C 1
ATOM 672 O O . LEU A 1 84 ? 6.555 -21.267 -3.148 1.00 56.22 84 LEU A O 1
#

Foldseek 3Di:
DKFFFADAQPVQQWTWTQDPVQATWIKHFDPDDDDDGGWMKDFDDQFDAAWGWIAGPVVRDIGIIGTDDHRHHPVRVVVVNDDD

Secondary structure (DSSP, 8-state):
-EEEEEEEEGGGTEEEEEETTTEEEEEEE-SS----TT-EEE-S-SS--EEEEEEETTT--EEEEEEEEEEE-HHHHHHHSS--

Sequence (84 aa):
MNGRVYAILREHSLIAIETELHGFTIVELLGAVDVEMGDEVSWDSELDLGRQVYRNLSTQRTFEVMVRSHMVSRGAVRQYLQPL

pLDDT: mean 91.59, std 7.52, range [56.22, 97.75]